Protein AF-A0A348B4B7-F1 (afdb_monomer_lite)

InterPro domains:
  IPR006680 Amidohydrolase-related [PF04909] (2-90)
  IPR032466 Metal-dependent hydrolase [SSF51556] (1-93)

Foldseek 3Di:
DDEAADDDDPPDDNVVSAPVVCVCVVVVDPAQEEYECCRPPPHVVVSVVVLLPDVRYAYENAPDAPVCSPVRRDPCVVCVVRYHYDHPPPVRVPHDDPPDDDDPPDD

Structure (mmCIF, N/CA/C/O backbone):
data_AF-A0A348B4B7-F1
#
_entry.id   AF-A0A348B4B7-F1
#
loop_
_atom_site.group_PDB
_atom_site.id
_atom_site.type_symbol
_atom_site.label_atom_id
_atom_site.label_alt_id
_atom_site.label_comp_id
_atom_site.label_asym_id
_atom_site.label_entity_id
_atom_site.label_seq_id
_atom_site.pdbx_PDB_ins_code
_atom_site.Cartn_x
_atom_site.Cartn_y
_atom_site.Cartn_z
_atom_site.occupancy
_atom_site.B_iso_or_equiv
_atom_site.auth_seq_id
_atom_site.auth_comp_id
_atom_site.auth_asym_id
_atom_site.auth_atom_id
_atom_site.pdbx_PDB_model_num
ATOM 1 N N . MET A 1 1 ? -0.884 -8.985 4.499 1.00 93.31 1 MET A N 1
ATOM 2 C CA . MET A 1 1 ? -0.305 -8.150 3.425 1.00 93.31 1 MET A CA 1
ATOM 3 C C . MET A 1 1 ? -0.935 -8.583 2.118 1.00 93.31 1 MET A C 1
ATOM 5 O O . MET A 1 1 ? -1.001 -9.785 1.890 1.00 93.31 1 MET A O 1
ATOM 9 N N . PHE A 1 2 ? -1.420 -7.644 1.310 1.00 95.56 2 PHE A N 1
ATOM 10 C CA . PHE A 1 2 ? -2.113 -7.922 0.051 1.00 95.56 2 PHE A CA 1
ATOM 11 C C . PHE A 1 2 ? -1.445 -7.152 -1.081 1.00 95.56 2 PHE A C 1
ATOM 13 O O . PHE A 1 2 ? -1.228 -5.949 -0.946 1.00 95.56 2 PHE A O 1
ATOM 20 N N . HIS A 1 3 ? -1.131 -7.836 -2.181 1.00 94.12 3 HIS A N 1
ATOM 21 C CA . HIS A 1 3 ? -0.718 -7.171 -3.413 1.00 94.12 3 HIS A CA 1
ATOM 22 C C . HIS A 1 3 ? -1.875 -6.317 -3.928 1.00 94.12 3 HIS A C 1
ATOM 24 O O . HIS A 1 3 ? -2.979 -6.816 -4.136 1.00 94.12 3 HIS A O 1
ATOM 30 N N . THR A 1 4 ? -1.603 -5.036 -4.132 1.00 93.62 4 THR A N 1
ATOM 31 C CA . THR A 1 4 ? -2.499 -4.110 -4.822 1.00 93.62 4 THR A CA 1
ATOM 32 C C . THR A 1 4 ? -1.693 -3.375 -5.872 1.00 93.62 4 THR A C 1
ATOM 34 O O . THR A 1 4 ? -0.464 -3.317 -5.789 1.00 93.62 4 THR A O 1
ATOM 37 N N . GLY A 1 5 ? -2.372 -2.779 -6.839 1.00 89.88 5 GLY A N 1
ATOM 38 C CA . GLY A 1 5 ? -1.674 -2.220 -7.977 1.00 89.88 5 GLY A CA 1
ATOM 39 C C . GLY A 1 5 ? -1.725 -3.113 -9.200 1.00 89.88 5 GLY A C 1
ATOM 40 O O . GLY A 1 5 ? -2.424 -4.126 -9.256 1.00 89.88 5 GLY A O 1
ATOM 41 N N . THR A 1 6 ? -1.044 -2.652 -10.242 1.00 89.69 6 THR A N 1
ATOM 42 C CA . THR A 1 6 ? -1.030 -3.347 -11.521 1.00 89.69 6 THR A CA 1
ATOM 43 C C . THR A 1 6 ? 0.012 -4.441 -11.494 1.00 89.69 6 THR A C 1
ATOM 45 O O . THR A 1 6 ? 1.178 -4.178 -11.187 1.00 89.69 6 THR A O 1
ATOM 48 N N . SER A 1 7 ? -0.387 -5.610 -11.963 1.00 88.62 7 SER A N 1
ATOM 49 C CA . SER A 1 7 ? 0.506 -6.692 -12.320 1.00 88.62 7 SER A CA 1
ATOM 50 C C . SER A 1 7 ? 0.369 -7.022 -13.810 1.00 88.62 7 SER A C 1
ATOM 52 O O . SER A 1 7 ? -0.653 -6.742 -14.449 1.00 88.62 7 SER A O 1
ATOM 54 N N . LEU A 1 8 ? 1.453 -7.540 -14.382 1.00 86.88 8 LEU A N 1
ATOM 55 C CA . LEU A 1 8 ? 1.570 -7.900 -15.801 1.00 86.88 8 LEU A CA 1
ATOM 56 C C . LEU A 1 8 ? 1.850 -9.400 -15.986 1.00 86.88 8 LEU A C 1
ATOM 58 O O . LEU A 1 8 ? 2.222 -9.822 -17.079 1.00 86.88 8 LEU A O 1
ATOM 62 N N . GLY A 1 9 ? 1.713 -10.192 -14.922 1.00 85.62 9 GLY A N 1
ATOM 63 C CA . GLY A 1 9 ? 1.881 -11.635 -14.963 1.00 85.62 9 GLY A CA 1
ATOM 64 C C . GLY A 1 9 ? 0.758 -12.327 -15.731 1.00 85.62 9 GLY A C 1
ATOM 65 O O . GLY A 1 9 ? -0.342 -11.799 -15.927 1.00 85.62 9 GLY A O 1
ATOM 66 N N . GLU A 1 10 ? 1.042 -13.543 -16.189 1.00 89.38 10 GLU A N 1
ATOM 67 C CA . GLU A 1 10 ? 0.055 -14.362 -16.881 1.00 89.38 10 GLU A CA 1
ATOM 68 C C . GLU A 1 10 ? -1.111 -14.705 -15.942 1.00 89.38 10 GLU A C 1
ATOM 70 O O . GLU A 1 10 ? -0.921 -15.233 -14.850 1.00 89.38 10 GLU A O 1
ATOM 75 N N . GLY A 1 11 ? -2.337 -14.399 -16.375 1.00 88.62 11 GLY A N 1
ATOM 76 C CA . GLY A 1 11 ? -3.552 -14.639 -15.591 1.00 88.62 11 GLY A CA 1
ATOM 77 C C . GLY A 1 11 ? -3.938 -13.506 -14.637 1.00 88.62 11 GLY A C 1
ATOM 78 O O . GLY A 1 11 ? -5.045 -13.542 -14.087 1.00 88.62 11 GLY A O 1
ATOM 79 N N . ASP A 1 12 ? -3.100 -12.476 -14.498 1.00 90.69 12 ASP A N 1
ATOM 80 C CA . ASP A 1 12 ? -3.407 -11.336 -13.646 1.00 90.69 12 ASP A CA 1
ATOM 81 C C . ASP A 1 12 ? -4.594 -10.533 -14.170 1.00 90.69 12 ASP A C 1
ATOM 83 O O . ASP A 1 12 ? -4.813 -10.326 -15.369 1.00 90.69 12 ASP A O 1
ATOM 87 N N . ARG A 1 13 ? -5.399 -10.056 -13.224 1.00 91.69 13 ARG A N 1
ATOM 88 C CA . ARG A 1 13 ? -6.603 -9.278 -13.501 1.00 91.69 13 ARG A CA 1
ATOM 89 C C . ARG A 1 13 ? -6.561 -8.004 -12.683 1.00 91.69 13 ARG A C 1
ATOM 91 O O . ARG A 1 13 ? -7.108 -7.944 -11.589 1.00 91.69 13 ARG A O 1
ATOM 98 N N . ASN A 1 14 ? -5.983 -6.965 -13.275 1.00 90.94 14 ASN A N 1
ATOM 99 C CA . ASN A 1 14 ? -5.768 -5.660 -12.643 1.00 90.94 14 ASN A CA 1
ATOM 100 C C . ASN A 1 14 ? -7.027 -5.030 -12.034 1.00 90.94 14 ASN A C 1
ATOM 102 O O . ASN A 1 14 ? -6.932 -4.343 -11.029 1.00 90.94 14 ASN A O 1
ATOM 106 N N . LYS A 1 15 ? -8.226 -5.334 -12.542 1.00 91.19 15 LYS A N 1
ATOM 107 C CA . LYS A 1 15 ? -9.482 -4.888 -11.912 1.00 91.19 15 LYS A CA 1
ATOM 108 C C . LYS A 1 15 ? -9.652 -5.334 -10.446 1.00 91.19 15 LYS A C 1
ATOM 110 O O . LYS A 1 15 ? -10.439 -4.727 -9.736 1.00 91.19 15 LYS A O 1
ATOM 115 N N . TYR A 1 16 ? -8.960 -6.392 -10.017 1.00 92.50 16 TYR A N 1
ATOM 116 C CA . TYR A 1 16 ? -8.961 -6.879 -8.633 1.00 92.50 16 TY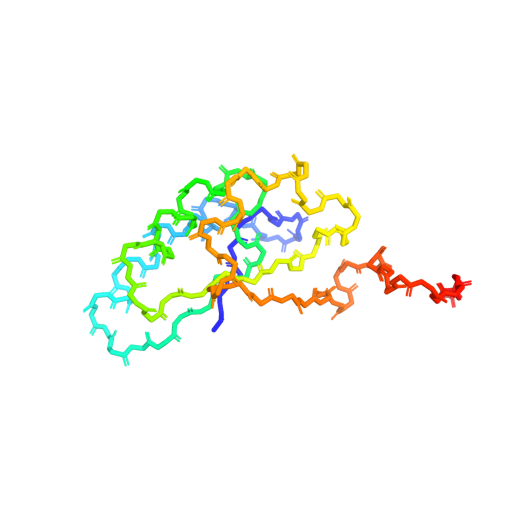R A CA 1
ATOM 117 C C . TYR A 1 16 ? -7.762 -6.378 -7.813 1.00 92.50 16 TYR A C 1
ATOM 119 O O . TYR A 1 16 ? -7.656 -6.706 -6.638 1.00 92.50 16 TYR A O 1
ATOM 127 N N . GLY A 1 17 ? -6.870 -5.588 -8.417 1.00 93.50 17 GLY A N 1
ATOM 128 C CA . GLY A 1 17 ? -5.759 -4.925 -7.732 1.00 93.50 17 GLY A CA 1
ATOM 129 C C . GLY A 1 17 ? -6.143 -3.589 -7.091 1.00 93.50 17 GLY A C 1
ATOM 130 O O . GLY A 1 17 ? -5.276 -2.939 -6.512 1.00 93.50 17 GLY A O 1
ATOM 131 N N . ASP A 1 18 ? -7.410 -3.172 -7.201 1.00 95.38 18 ASP A N 1
ATOM 132 C CA . ASP A 1 18 ? -7.923 -1.944 -6.593 1.00 95.38 18 ASP A CA 1
ATOM 133 C C . ASP A 1 18 ? -7.961 -2.077 -5.054 1.00 95.38 18 ASP A C 1
ATOM 135 O O . ASP A 1 18 ? -8.692 -2.930 -4.536 1.00 95.38 18 ASP A O 1
ATOM 139 N N . PRO A 1 19 ? -7.212 -1.246 -4.301 1.00 96.12 19 PRO A N 1
ATOM 140 C CA . PRO A 1 19 ? -7.173 -1.293 -2.843 1.00 96.12 19 PRO A CA 1
ATOM 141 C C . PRO A 1 19 ? -8.539 -1.151 -2.169 1.00 96.12 19 PRO A C 1
ATOM 143 O O . PRO A 1 19 ? -8.704 -1.656 -1.060 1.00 96.12 19 PRO A O 1
ATOM 146 N N . ILE A 1 20 ? -9.522 -0.495 -2.804 1.00 95.44 20 ILE A N 1
ATOM 147 C CA . ILE A 1 20 ? -10.850 -0.304 -2.199 1.00 95.44 20 ILE A CA 1
ATOM 148 C C . ILE A 1 20 ? -11.569 -1.628 -1.938 1.00 95.44 20 ILE A C 1
ATOM 150 O O . ILE A 1 20 ? -12.395 -1.711 -1.036 1.00 95.44 20 ILE A O 1
ATOM 154 N N . LEU A 1 21 ? -11.218 -2.686 -2.674 1.00 94.88 21 LEU A N 1
ATOM 155 C CA . LEU A 1 21 ? -11.779 -4.022 -2.474 1.00 94.88 21 LEU A CA 1
ATOM 156 C C . LEU A 1 21 ? -11.394 -4.628 -1.117 1.00 94.88 21 LEU A C 1
ATOM 158 O O . LEU A 1 21 ? -11.999 -5.607 -0.690 1.00 94.88 21 LEU A O 1
ATOM 162 N N . LEU A 1 22 ? -10.402 -4.055 -0.428 1.00 94.06 22 LEU A N 1
ATOM 163 C CA . LEU A 1 22 ? -10.045 -4.448 0.931 1.00 94.06 22 LEU A CA 1
ATOM 164 C C . LEU A 1 22 ? -10.978 -3.843 1.989 1.00 94.06 22 LEU A C 1
ATOM 166 O O . LEU A 1 22 ? -10.892 -4.268 3.135 1.00 94.06 22 LEU A O 1
ATOM 170 N N . ASP A 1 23 ? -11.844 -2.877 1.654 1.00 91.25 23 ASP A N 1
ATOM 171 C CA . ASP A 1 23 ? -12.684 -2.157 2.629 1.00 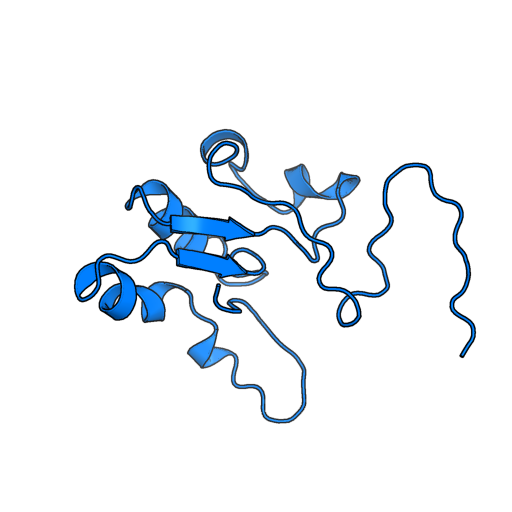91.25 23 ASP A CA 1
ATOM 172 C C . ASP A 1 23 ? -13.583 -3.107 3.438 1.00 91.25 23 ASP A C 1
ATOM 174 O O . ASP A 1 23 ? -13.639 -2.989 4.661 1.00 91.25 23 ASP A O 1
ATOM 178 N N . ASP A 1 24 ? -14.179 -4.115 2.793 1.00 90.94 24 ASP A N 1
ATOM 179 C CA . ASP A 1 24 ? -14.962 -5.155 3.477 1.00 90.94 24 ASP A CA 1
ATOM 180 C C . ASP A 1 24 ? -14.078 -5.977 4.431 1.00 90.94 24 ASP A C 1
ATOM 182 O O . ASP A 1 24 ? -14.428 -6.206 5.586 1.00 90.94 24 ASP A O 1
ATOM 186 N N . VAL A 1 25 ? -12.869 -6.356 3.995 1.00 90.44 25 VAL A N 1
ATOM 187 C CA . VAL A 1 25 ? -11.911 -7.096 4.836 1.00 90.44 25 VAL A CA 1
ATOM 188 C C . VAL A 1 25 ? -11.513 -6.275 6.063 1.00 90.44 25 VAL A C 1
ATOM 190 O O . VAL A 1 25 ? -11.446 -6.822 7.161 1.00 90.44 25 VAL A O 1
ATOM 193 N N . ILE A 1 26 ? -11.270 -4.976 5.880 1.00 90.94 26 ILE A N 1
ATOM 194 C CA . ILE A 1 26 ? -10.870 -4.037 6.934 1.00 90.94 26 ILE A CA 1
ATOM 195 C C . ILE A 1 26 ? -12.001 -3.824 7.946 1.00 90.94 26 ILE A C 1
ATOM 197 O O . ILE A 1 26 ? -11.743 -3.758 9.144 1.00 90.94 26 ILE A O 1
ATOM 201 N N . LYS A 1 27 ? -13.245 -3.673 7.482 1.00 90.19 27 LYS A N 1
ATOM 202 C CA . LYS A 1 27 ? -14.393 -3.361 8.348 1.00 90.19 27 LYS A CA 1
ATOM 203 C C . LYS A 1 27 ? -14.918 -4.574 9.093 1.00 90.19 27 LYS A C 1
ATOM 205 O O . LYS A 1 27 ? -15.268 -4.461 10.267 1.00 90.19 27 LYS A O 1
ATOM 210 N N . ASP A 1 28 ? -14.961 -5.717 8.419 1.00 94.31 28 ASP A N 1
ATOM 211 C CA . ASP A 1 28 ? -15.572 -6.922 8.973 1.00 94.31 28 ASP A CA 1
ATOM 212 C C . ASP A 1 28 ? -14.602 -7.706 9.862 1.00 94.31 28 ASP A C 1
ATOM 214 O O . ASP A 1 28 ? -15.016 -8.605 10.597 1.00 94.31 28 ASP A O 1
ATOM 218 N N . ASN A 1 29 ? -13.307 -7.375 9.825 1.00 90.56 29 ASN A N 1
ATOM 219 C CA . ASN A 1 29 ? -12.279 -8.088 10.569 1.00 90.56 29 ASN A CA 1
ATOM 220 C C . ASN A 1 29 ? -11.369 -7.113 11.320 1.00 90.56 29 ASN A C 1
ATOM 222 O O . ASN A 1 29 ? -10.882 -6.135 10.767 1.00 90.56 29 ASN A O 1
ATOM 226 N N . ASN A 1 30 ? -11.050 -7.430 12.574 1.00 88.94 30 ASN A N 1
ATOM 227 C CA . ASN A 1 30 ? -10.088 -6.663 13.362 1.00 88.94 30 ASN A CA 1
ATOM 228 C C . ASN A 1 30 ? -8.646 -7.074 13.011 1.00 88.94 30 ASN A C 1
ATOM 230 O O . ASN A 1 30 ? -8.006 -7.822 13.755 1.00 88.94 30 ASN A O 1
ATOM 234 N N . LEU A 1 31 ? -8.170 -6.664 11.833 1.00 93.31 31 LEU A N 1
ATOM 235 C CA . LEU A 1 31 ? -6.875 -7.066 11.282 1.00 93.31 31 LEU A CA 1
ATOM 236 C C . LEU A 1 31 ? -6.000 -5.860 10.945 1.00 93.31 31 LEU A C 1
ATOM 238 O O . LEU A 1 31 ? -6.456 -4.887 10.351 1.00 93.31 31 LEU A O 1
ATOM 242 N N . THR A 1 32 ? -4.700 -5.989 11.210 1.00 95.44 32 THR A N 1
ATOM 243 C CA . THR A 1 32 ? -3.694 -5.101 10.625 1.00 95.44 32 THR A CA 1
ATOM 244 C C . THR A 1 32 ? -3.450 -5.484 9.169 1.00 95.44 32 THR A C 1
ATOM 246 O O . THR A 1 32 ? -3.053 -6.611 8.854 1.00 95.44 32 THR A O 1
ATOM 249 N N . VAL A 1 33 ? -3.665 -4.531 8.267 1.00 96.81 33 VAL A N 1
ATOM 250 C CA . VAL A 1 33 ? -3.563 -4.721 6.819 1.00 96.81 33 VAL A CA 1
ATOM 251 C C . VAL A 1 33 ? -2.359 -3.958 6.282 1.00 96.81 33 VAL A C 1
ATOM 253 O O . VAL A 1 33 ? -2.124 -2.803 6.615 1.00 96.81 33 VAL A O 1
ATOM 256 N N . VAL A 1 34 ? -1.601 -4.611 5.403 1.00 97.75 34 VAL A N 1
ATOM 257 C CA . VAL A 1 34 ? -0.510 -3.984 4.648 1.00 97.75 34 VAL A CA 1
ATOM 258 C C . VAL A 1 34 ? -0.869 -4.047 3.171 1.00 97.75 34 VAL A C 1
ATOM 260 O O . VAL A 1 34 ? -1.049 -5.147 2.638 1.00 97.75 34 VAL A O 1
ATOM 263 N N . ILE A 1 35 ? -0.982 -2.882 2.541 1.00 97.31 35 ILE A N 1
ATOM 264 C CA . ILE A 1 35 ? -1.253 -2.695 1.115 1.00 97.31 35 ILE A CA 1
ATOM 265 C C . ILE A 1 35 ? 0.094 -2.684 0.389 1.00 97.31 35 ILE A C 1
ATOM 267 O O . ILE A 1 35 ? 0.818 -1.686 0.424 1.00 97.31 35 ILE A O 1
ATOM 271 N N . ALA A 1 36 ? 0.449 -3.805 -0.236 1.00 95.94 36 ALA A N 1
ATOM 272 C CA . ALA A 1 36 ? 1.705 -3.933 -0.961 1.00 95.94 36 ALA A CA 1
ATOM 273 C C . ALA A 1 36 ? 1.699 -3.115 -2.250 1.00 95.94 36 ALA A C 1
ATOM 275 O O . ALA A 1 36 ? 0.680 -3.028 -2.943 1.00 95.94 36 ALA A O 1
ATOM 276 N N . HIS A 1 37 ? 2.852 -2.496 -2.513 1.00 93.31 37 HIS A N 1
ATOM 277 C CA . HIS A 1 37 ? 3.127 -1.562 -3.609 1.00 93.31 37 HIS A CA 1
ATOM 278 C C . HIS A 1 37 ? 2.260 -0.296 -3.638 1.00 93.31 37 HIS A C 1
ATOM 280 O O . HIS A 1 37 ? 2.229 0.407 -4.652 1.00 93.31 37 HIS A O 1
ATOM 286 N N . ALA A 1 38 ? 1.539 -0.019 -2.549 1.00 94.31 38 ALA A N 1
ATOM 287 C CA . ALA A 1 38 ? 0.695 1.156 -2.359 1.00 94.31 38 ALA A CA 1
ATOM 288 C C . ALA A 1 38 ? -0.204 1.504 -3.565 1.00 94.31 38 ALA A C 1
ATOM 290 O O . ALA A 1 38 ? -0.331 2.666 -3.949 1.00 94.31 38 ALA A O 1
ATOM 291 N N . GLY A 1 39 ? -0.813 0.489 -4.189 1.00 92.69 39 GLY A N 1
ATOM 292 C CA . GLY A 1 39 ? -1.744 0.672 -5.303 1.00 92.69 39 GLY A CA 1
ATOM 293 C C . GLY A 1 39 ? -1.105 1.163 -6.606 1.00 92.69 39 GLY A C 1
ATOM 294 O O . GLY A 1 39 ? -1.819 1.622 -7.496 1.00 92.69 39 GLY A O 1
ATOM 295 N N . ARG A 1 40 ? 0.222 1.109 -6.762 1.00 90.00 40 ARG A N 1
ATOM 296 C CA . ARG A 1 40 ? 0.895 1.632 -7.958 1.00 90.00 40 ARG A CA 1
ATOM 297 C C . ARG A 1 40 ? 0.385 1.013 -9.276 1.00 90.00 40 ARG A C 1
ATOM 299 O O . ARG A 1 40 ? -0.052 -0.135 -9.302 1.00 90.00 40 ARG A O 1
ATOM 306 N N . PRO A 1 41 ? 0.563 1.704 -10.410 1.00 86.88 41 PRO A N 1
ATOM 307 C CA . PRO A 1 41 ? 0.654 3.153 -10.537 1.00 86.88 41 PRO A CA 1
ATOM 308 C C . PRO A 1 41 ? -0.736 3.814 -10.491 1.00 86.88 41 PRO A C 1
ATOM 310 O O . PRO A 1 41 ? -0.818 5.030 -10.389 1.00 86.88 41 PRO A O 1
ATOM 313 N N . LEU A 1 42 ? -1.818 3.034 -10.602 1.00 91.06 42 LEU A N 1
ATOM 314 C CA . LEU A 1 42 ? -3.161 3.545 -10.898 1.00 91.06 42 LEU A CA 1
ATOM 315 C C . LEU A 1 42 ? -3.970 3.951 -9.660 1.00 91.06 42 LEU A C 1
ATOM 317 O O . LEU A 1 42 ? -4.849 4.799 -9.764 1.00 91.06 42 LEU A O 1
ATOM 321 N N . TRP A 1 43 ? -3.694 3.350 -8.504 1.00 94.00 43 TRP A N 1
ATOM 322 C CA . TRP A 1 43 ? -4.546 3.413 -7.313 1.00 94.00 43 TRP A CA 1
ATOM 323 C C . TRP A 1 43 ? -3.851 3.989 -6.076 1.00 94.00 43 TRP A C 1
ATOM 325 O O . TRP A 1 43 ? -4.306 3.757 -4.954 1.00 94.00 43 TRP A O 1
ATOM 335 N N . TRP A 1 44 ? -2.774 4.760 -6.258 1.00 93.06 44 TRP A N 1
ATOM 336 C CA . TRP A 1 44 ? -2.100 5.443 -5.147 1.00 93.06 44 TRP A CA 1
ATOM 337 C C . TRP A 1 44 ? -3.086 6.243 -4.289 1.00 93.06 44 TRP A C 1
ATOM 339 O O . TRP A 1 44 ? -3.091 6.094 -3.072 1.00 93.06 44 TRP A O 1
ATOM 349 N N . ASP A 1 45 ? -3.967 7.037 -4.905 1.00 94.38 45 ASP A N 1
ATOM 350 C CA . ASP A 1 45 ? -4.893 7.898 -4.163 1.00 94.38 45 ASP A CA 1
ATOM 351 C C . ASP A 1 45 ? -5.868 7.100 -3.281 1.00 94.38 45 ASP A C 1
ATOM 353 O O . ASP A 1 45 ? -6.183 7.526 -2.167 1.00 94.38 45 ASP A O 1
ATOM 357 N N . LEU A 1 46 ? -6.304 5.918 -3.734 1.00 95.81 46 LEU A N 1
ATOM 358 C CA . LEU A 1 46 ? -7.163 5.028 -2.946 1.00 95.81 46 LEU A CA 1
ATOM 359 C C . LEU A 1 46 ? -6.383 4.338 -1.825 1.00 95.81 46 LEU A C 1
ATOM 361 O O . LEU A 1 46 ? -6.851 4.317 -0.687 1.00 95.81 46 LEU A O 1
ATOM 365 N N . ALA A 1 47 ? -5.177 3.835 -2.104 1.00 96.06 47 ALA A N 1
ATOM 366 C CA . ALA A 1 47 ? -4.307 3.266 -1.075 1.00 96.06 47 ALA A CA 1
ATOM 367 C C . ALA A 1 47 ? -3.984 4.306 0.015 1.00 96.06 47 ALA A C 1
ATOM 369 O O . ALA A 1 47 ? -4.131 4.038 1.210 1.00 96.06 47 ALA A O 1
ATOM 370 N N . PHE A 1 48 ? -3.622 5.522 -0.400 1.00 96.06 48 PHE A N 1
ATOM 371 C CA . PHE A 1 48 ? -3.377 6.667 0.470 1.00 96.06 48 PHE A CA 1
ATOM 372 C C . PHE A 1 48 ? -4.604 7.005 1.322 1.00 96.06 48 PHE A C 1
ATOM 374 O O . PHE A 1 48 ? -4.478 7.200 2.534 1.00 96.06 48 PHE A O 1
ATOM 381 N N . PHE A 1 49 ? -5.792 7.056 0.710 1.00 95.75 49 PHE A N 1
ATOM 382 C CA . PHE A 1 49 ? -7.040 7.310 1.424 1.00 95.75 49 PHE A CA 1
ATOM 383 C C . PHE A 1 49 ? -7.290 6.262 2.511 1.00 95.75 49 PHE A C 1
ATOM 385 O O . PHE A 1 49 ? -7.546 6.634 3.654 1.00 95.75 49 PHE A O 1
ATOM 392 N N . LEU A 1 50 ? -7.161 4.970 2.197 1.00 95.88 50 LEU A N 1
ATOM 393 C CA . LEU A 1 50 ? -7.356 3.895 3.173 1.00 95.88 50 LEU A CA 1
ATOM 394 C C . LEU A 1 50 ? -6.361 4.000 4.335 1.00 95.88 50 LEU A C 1
ATOM 396 O O . LEU A 1 50 ? -6.766 3.994 5.498 1.00 95.88 50 LEU A O 1
ATOM 400 N N . ALA A 1 51 ? -5.073 4.186 4.038 1.00 96.25 51 ALA A N 1
ATOM 401 C CA . ALA A 1 51 ? -4.040 4.327 5.062 1.00 96.25 51 ALA A CA 1
ATOM 402 C C . ALA A 1 51 ? -4.265 5.547 5.973 1.00 96.25 51 ALA A C 1
ATOM 404 O O . ALA A 1 51 ? -3.973 5.487 7.167 1.00 96.25 51 ALA A O 1
ATOM 405 N N . ARG A 1 52 ? -4.802 6.651 5.440 1.00 96.00 52 ARG A N 1
ATOM 406 C C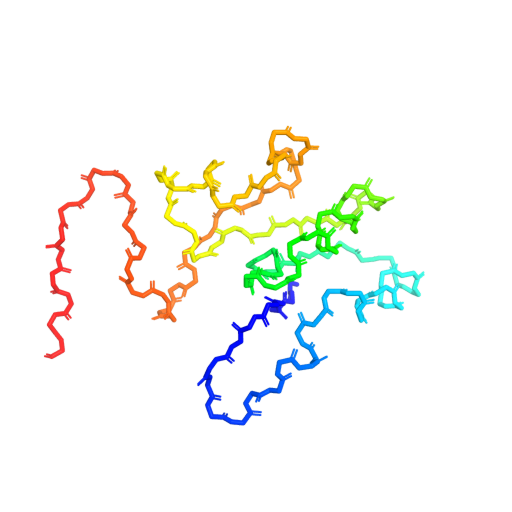A . ARG A 1 52 ? -5.164 7.845 6.221 1.00 96.00 52 ARG A CA 1
ATOM 407 C C . ARG A 1 52 ? -6.431 7.662 7.054 1.00 96.00 52 ARG A C 1
ATOM 409 O O . ARG A 1 52 ? -6.519 8.258 8.125 1.00 96.00 52 ARG A O 1
ATOM 416 N N . SER A 1 53 ? -7.394 6.898 6.548 1.00 94.25 53 SER A N 1
ATOM 417 C CA . SER A 1 53 ? -8.721 6.742 7.152 1.00 94.25 53 SER A CA 1
ATOM 418 C C . SER A 1 53 ? -8.749 5.732 8.294 1.00 94.25 53 SER A C 1
ATOM 420 O O . SER A 1 53 ? -9.489 5.927 9.255 1.00 94.25 53 SER A O 1
ATOM 422 N N . TYR A 1 54 ? -7.934 4.680 8.217 1.00 94.12 54 TYR A N 1
ATOM 423 C CA . TYR A 1 54 ? -7.981 3.573 9.171 1.00 94.12 54 TYR A CA 1
ATOM 424 C C . TYR A 1 54 ? -6.648 3.407 9.899 1.00 94.12 54 TYR A C 1
ATOM 426 O O . TYR A 1 54 ? -5.617 3.362 9.229 1.00 94.12 54 TYR A O 1
ATOM 434 N N . PRO A 1 55 ? -6.621 3.285 11.239 1.00 93.19 55 PRO A N 1
ATOM 435 C CA . PRO A 1 55 ? -5.379 3.210 12.012 1.00 93.19 55 PRO A CA 1
ATOM 436 C C . PRO A 1 55 ? -4.534 1.978 11.662 1.00 93.19 55 PRO A C 1
ATOM 438 O O . PRO A 1 55 ? -3.326 2.121 11.490 1.00 93.19 55 PRO A O 1
ATOM 441 N N . ASP A 1 56 ? -5.166 0.830 11.421 1.00 94.62 56 ASP A N 1
ATOM 442 C CA . ASP A 1 56 ? -4.494 -0.466 11.244 1.00 94.62 56 ASP A CA 1
ATOM 443 C C . ASP A 1 56 ? -4.090 -0.789 9.794 1.00 94.62 56 ASP A C 1
ATOM 445 O O . ASP A 1 56 ? -3.749 -1.928 9.474 1.00 94.62 56 ASP A O 1
ATOM 449 N N . ILE A 1 57 ? -4.110 0.207 8.903 1.00 96.88 57 ILE A N 1
ATOM 450 C CA . ILE A 1 57 ? -3.688 0.058 7.503 1.00 96.88 57 ILE A CA 1
ATOM 451 C C . ILE A 1 57 ? -2.340 0.720 7.257 1.00 96.88 57 ILE A C 1
ATOM 453 O O . ILE A 1 57 ? -2.185 1.921 7.475 1.00 96.88 57 ILE A O 1
ATOM 457 N N . TYR A 1 58 ? -1.411 -0.047 6.700 1.00 97.75 58 TYR A N 1
ATOM 458 C CA . TYR A 1 58 ? -0.072 0.387 6.320 1.00 97.75 58 TYR A CA 1
ATOM 459 C C . TYR A 1 58 ? 0.142 0.247 4.810 1.00 97.75 58 TYR A C 1
ATOM 461 O O . TYR A 1 58 ? -0.449 -0.615 4.157 1.00 97.75 58 TYR A O 1
ATOM 469 N N . LEU A 1 59 ? 1.011 1.088 4.261 1.00 97.12 59 LEU A N 1
ATOM 470 C CA . LEU A 1 59 ? 1.446 1.060 2.869 1.00 97.12 59 LEU A CA 1
ATOM 471 C C . LEU A 1 59 ? 2.825 0.422 2.790 1.00 97.12 59 LEU A C 1
ATOM 473 O O . LEU A 1 59 ? 3.709 0.770 3.564 1.00 97.12 59 LEU A O 1
ATOM 477 N N . GLU A 1 60 ? 3.031 -0.480 1.844 1.00 95.56 60 GLU A N 1
ATOM 478 C CA . GLU A 1 60 ? 4.355 -1.010 1.540 1.00 95.56 60 GLU A CA 1
ATOM 479 C C . GLU A 1 60 ? 4.792 -0.478 0.165 1.00 95.56 60 GLU A C 1
ATOM 481 O O . GLU A 1 60 ? 4.009 -0.466 -0.785 1.00 95.56 60 GLU A O 1
ATOM 486 N N . LEU A 1 61 ? 6.006 0.074 0.101 1.00 93.25 61 LEU A N 1
ATOM 487 C CA . LEU A 1 61 ? 6.478 0.944 -0.984 1.00 93.25 61 LEU A CA 1
ATOM 488 C C . LEU A 1 61 ? 7.502 0.280 -1.916 1.00 93.25 61 LEU A C 1
ATOM 490 O O . LEU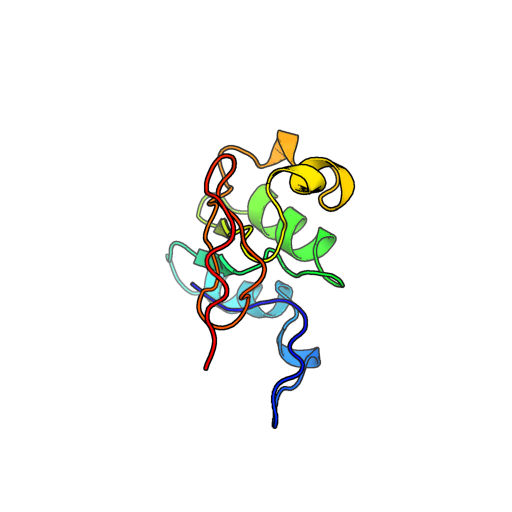 A 1 61 ? 8.244 0.971 -2.618 1.00 93.25 61 LEU A O 1
ATOM 494 N N . SER A 1 62 ? 7.586 -1.046 -1.922 1.00 89.81 62 SER A N 1
ATOM 495 C CA . SER A 1 62 ? 8.420 -1.774 -2.873 1.00 89.81 62 SER A CA 1
ATOM 496 C C . SER A 1 62 ? 8.049 -1.448 -4.317 1.00 89.81 62 SER A C 1
ATOM 498 O O . SER A 1 62 ? 6.939 -0.983 -4.599 1.00 89.81 62 SER A O 1
ATOM 500 N N . TRP A 1 63 ? 8.996 -1.695 -5.231 1.00 84.75 63 TRP A N 1
ATOM 501 C CA . TRP A 1 63 ? 8.992 -1.273 -6.642 1.00 84.75 63 TRP A CA 1
ATOM 502 C C . TRP A 1 63 ? 9.362 0.184 -6.904 1.00 84.75 63 TRP A C 1
ATOM 504 O O . TRP A 1 63 ? 9.864 0.519 -7.977 1.00 84.75 63 TRP A O 1
ATOM 514 N N . PHE A 1 64 ? 9.162 1.072 -5.936 1.00 86.50 64 PHE A N 1
ATOM 515 C CA . PHE A 1 64 ? 9.680 2.425 -6.053 1.00 86.50 64 PHE A CA 1
ATOM 516 C C . PHE A 1 64 ? 11.160 2.440 -5.671 1.00 86.50 64 PHE A C 1
ATOM 518 O O . PHE A 1 64 ? 11.555 1.934 -4.621 1.00 86.50 64 PHE A O 1
ATOM 525 N N . LEU A 1 65 ? 12.001 3.039 -6.518 1.00 82.88 65 LEU A N 1
ATOM 526 C CA . LEU A 1 65 ? 13.396 3.267 -6.152 1.00 82.88 65 LEU A CA 1
ATOM 527 C C . LEU A 1 65 ? 13.452 4.278 -4.994 1.00 82.88 65 LEU A C 1
ATOM 529 O O . LEU A 1 65 ? 12.690 5.252 -5.019 1.00 82.88 65 LEU A O 1
ATOM 533 N N . PRO A 1 66 ? 14.367 4.118 -4.014 1.00 80.62 66 PRO A N 1
ATOM 534 C CA . PRO A 1 66 ? 14.463 5.042 -2.880 1.00 80.62 66 PRO A CA 1
ATOM 535 C C . PRO A 1 66 ? 14.615 6.499 -3.332 1.00 80.62 66 PRO A C 1
ATOM 537 O O . PRO A 1 66 ? 14.026 7.412 -2.760 1.00 80.62 66 PRO A O 1
ATOM 540 N N . GLU A 1 67 ? 15.388 6.702 -4.400 1.00 79.31 67 GLU A N 1
ATOM 541 C CA . GLU A 1 67 ? 15.715 8.011 -4.968 1.00 79.31 67 GLU A CA 1
ATOM 542 C C . GLU A 1 67 ? 14.511 8.682 -5.643 1.00 79.31 67 GLU A C 1
ATOM 544 O O . GLU A 1 67 ? 14.416 9.908 -5.664 1.00 79.31 67 GLU A O 1
ATOM 549 N N . SER A 1 68 ? 13.564 7.895 -6.163 1.00 78.62 68 SER A N 1
ATOM 550 C CA . SER A 1 68 ? 12.383 8.391 -6.875 1.00 78.62 68 SER A CA 1
ATOM 551 C C . SER A 1 68 ? 11.112 8.381 -6.022 1.00 78.62 68 SER A C 1
ATOM 553 O O . SER A 1 68 ? 10.044 8.757 -6.497 1.00 78.62 68 SER A O 1
ATOM 555 N N . LEU A 1 69 ? 11.193 7.952 -4.762 1.00 83.44 69 LEU A N 1
ATOM 556 C CA . LEU A 1 69 ? 10.028 7.764 -3.897 1.00 83.44 69 LEU A CA 1
ATOM 557 C C . LEU A 1 69 ? 9.192 9.050 -3.783 1.00 83.44 69 LEU A C 1
ATOM 559 O O . LEU A 1 69 ? 7.981 9.032 -3.983 1.00 83.44 69 LEU A O 1
ATOM 563 N N . LYS A 1 70 ? 9.860 10.191 -3.559 1.00 80.06 70 LYS A N 1
ATOM 564 C CA . LYS A 1 70 ? 9.209 11.505 -3.425 1.00 80.06 70 LYS A CA 1
ATOM 565 C C . LYS A 1 70 ? 8.593 12.032 -4.722 1.00 80.06 70 LYS A C 1
ATOM 567 O O . LYS A 1 70 ? 7.673 12.839 -4.651 1.00 80.06 70 LYS A O 1
ATOM 572 N N . SER A 1 71 ? 9.110 11.636 -5.887 1.00 81.31 71 SER A N 1
ATOM 573 C CA . SER A 1 71 ? 8.581 12.108 -7.172 1.00 81.31 71 SER A CA 1
ATOM 574 C C . SER A 1 71 ? 7.379 11.292 -7.636 1.00 81.31 71 SER A C 1
ATOM 576 O O . SER A 1 71 ? 6.468 11.853 -8.237 1.00 81.31 71 SER A O 1
ATOM 578 N N . TYR A 1 72 ? 7.355 9.991 -7.337 1.00 78.25 72 TYR A N 1
ATOM 579 C CA . TYR A 1 72 ? 6.241 9.112 -7.693 1.00 78.25 72 TYR A CA 1
ATOM 580 C C . TYR A 1 72 ? 5.078 9.190 -6.710 1.00 78.25 72 TYR A C 1
ATOM 582 O O . TYR A 1 72 ? 3.922 9.090 -7.116 1.00 78.25 72 TYR A O 1
ATOM 590 N N . ILE A 1 73 ? 5.380 9.344 -5.423 1.00 86.81 73 ILE A N 1
ATOM 591 C CA . ILE A 1 73 ? 4.385 9.242 -4.367 1.00 86.81 73 ILE A CA 1
ATOM 592 C C . ILE A 1 73 ? 4.056 10.637 -3.851 1.00 86.81 73 ILE A C 1
ATOM 594 O O . ILE A 1 73 ? 4.755 11.216 -3.013 1.00 86.81 73 ILE A O 1
ATOM 598 N N . SER A 1 74 ? 2.953 11.183 -4.355 1.00 84.69 74 SER A N 1
ATOM 599 C CA . SER A 1 74 ? 2.453 12.469 -3.891 1.00 84.69 74 SER A CA 1
ATOM 600 C C . SER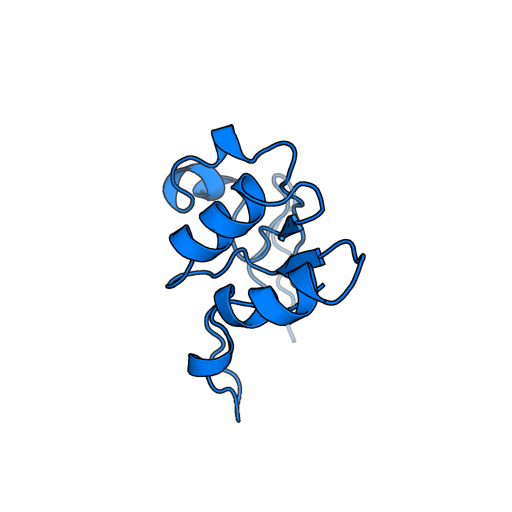 A 1 74 ? 2.079 12.381 -2.409 1.00 84.69 74 SER A C 1
ATOM 602 O O . SER A 1 74 ? 1.482 11.408 -1.954 1.00 84.69 74 SER A O 1
ATOM 604 N N . ARG A 1 75 ? 2.419 13.418 -1.634 1.00 90.56 75 ARG A N 1
ATOM 605 C CA . ARG A 1 75 ? 2.025 13.541 -0.217 1.00 90.56 75 ARG A CA 1
ATOM 606 C C . ARG A 1 75 ? 2.514 12.394 0.681 1.00 90.56 75 ARG A C 1
ATOM 608 O O . ARG A 1 75 ? 1.940 12.203 1.754 1.00 90.56 75 ARG A O 1
ATOM 615 N N . LEU A 1 76 ? 3.579 11.685 0.291 1.00 90.19 76 LEU A N 1
ATOM 616 C CA . LEU A 1 76 ? 4.182 10.616 1.093 1.00 90.19 76 LEU A CA 1
ATOM 617 C C . LEU A 1 76 ? 4.430 11.047 2.547 1.00 90.19 76 LEU A C 1
ATOM 619 O O . LEU A 1 76 ? 4.124 10.293 3.465 1.00 90.19 76 LEU A O 1
ATOM 623 N N . ASP A 1 77 ? 4.884 12.287 2.756 1.00 92.06 77 ASP A N 1
ATOM 624 C CA . ASP A 1 77 ? 5.149 12.865 4.081 1.00 92.06 77 ASP A CA 1
ATOM 625 C C . ASP A 1 77 ? 3.950 12.771 5.050 1.00 92.06 77 ASP A C 1
ATOM 627 O O . ASP A 1 77 ? 4.132 12.721 6.262 1.00 92.06 77 ASP A O 1
ATOM 631 N N . GLN A 1 78 ? 2.714 12.697 4.539 1.00 94.69 78 GLN A N 1
ATOM 632 C CA . GLN A 1 78 ? 1.492 12.600 5.352 1.00 94.69 78 GLN A CA 1
ATOM 633 C C . GLN A 1 78 ? 1.196 11.179 5.861 1.00 94.69 78 GLN A C 1
ATOM 635 O O . GLN A 1 78 ? 0.303 11.001 6.694 1.00 94.69 78 GLN A O 1
ATOM 640 N N . VAL A 1 79 ? 1.897 10.174 5.330 1.00 94.94 79 VAL A N 1
ATOM 641 C CA . VAL A 1 79 ? 1.713 8.745 5.634 1.00 94.94 79 VAL A CA 1
ATOM 642 C C . VAL A 1 79 ? 3.043 8.027 5.894 1.00 94.94 79 VAL A C 1
ATOM 644 O O . VAL A 1 79 ? 3.075 6.798 5.906 1.00 94.94 79 VAL A O 1
ATOM 647 N N . LEU A 1 80 ? 4.137 8.761 6.139 1.00 93.44 80 LEU A N 1
ATOM 648 C CA . LEU A 1 80 ? 5.466 8.185 6.399 1.00 93.44 80 LEU A CA 1
ATOM 649 C C . LEU A 1 80 ? 5.456 7.180 7.556 1.00 93.44 80 LEU A C 1
ATOM 651 O O . LEU A 1 80 ? 5.932 6.064 7.391 1.00 93.44 80 LEU A O 1
ATOM 655 N N . GLU A 1 81 ? 4.826 7.528 8.679 1.00 95.94 81 GLU A N 1
ATOM 656 C CA . GLU A 1 81 ? 4.690 6.650 9.860 1.00 95.94 81 GLU A CA 1
ATOM 657 C C . GLU A 1 81 ? 3.878 5.375 9.584 1.00 95.94 81 GLU A C 1
ATOM 659 O O . GLU A 1 81 ? 3.879 4.422 10.360 1.00 95.94 81 GLU A O 1
ATOM 664 N N . LYS A 1 82 ? 3.149 5.366 8.468 1.00 96.94 82 LYS A N 1
ATOM 665 C CA . LYS A 1 82 ? 2.314 4.255 8.017 1.00 96.94 82 LYS A CA 1
ATOM 666 C C . LYS A 1 82 ? 2.908 3.549 6.806 1.00 96.94 82 LYS A C 1
ATOM 668 O O . LYS A 1 82 ? 2.209 2.774 6.159 1.00 96.94 82 LYS A O 1
ATOM 673 N N . SER A 1 83 ? 4.167 3.833 6.487 1.00 95.44 83 SER A N 1
ATOM 674 C CA . SER A 1 83 ? 4.852 3.316 5.313 1.00 95.44 83 SER A CA 1
ATOM 675 C C . SER A 1 83 ? 5.967 2.351 5.703 1.00 95.44 83 SER A C 1
ATOM 677 O O . SER A 1 83 ? 6.767 2.614 6.596 1.00 95.44 83 SER A O 1
ATOM 679 N N . ILE A 1 84 ? 6.034 1.235 4.989 1.00 95.12 84 ILE A N 1
ATOM 680 C CA . ILE A 1 84 ? 7.064 0.205 5.090 1.00 95.12 84 ILE A CA 1
ATOM 681 C C . ILE A 1 84 ? 7.786 0.166 3.744 1.00 95.12 84 ILE A C 1
ATOM 683 O O . ILE A 1 84 ? 7.157 0.264 2.693 1.00 95.12 84 ILE A O 1
ATOM 687 N N . TYR A 1 85 ? 9.106 0.020 3.751 1.00 90.69 85 TYR A N 1
ATOM 688 C CA . TYR A 1 85 ? 9.884 -0.108 2.522 1.00 90.69 85 TYR A CA 1
ATOM 689 C C . TYR A 1 85 ? 10.407 -1.540 2.370 1.00 90.69 85 TYR A C 1
ATOM 691 O O . TYR A 1 85 ? 11.179 -2.007 3.209 1.00 90.69 85 TYR A O 1
ATOM 699 N N . GLY A 1 86 ? 9.987 -2.234 1.312 1.00 88.12 86 GLY A N 1
ATOM 700 C CA . GLY A 1 86 ? 10.440 -3.573 0.933 1.00 88.12 86 GLY A CA 1
ATOM 701 C C . GLY A 1 86 ? 11.014 -3.612 -0.483 1.00 88.12 86 GLY A C 1
ATOM 702 O O . GLY A 1 86 ? 10.972 -2.616 -1.200 1.00 88.12 86 GLY A O 1
ATOM 703 N N . SER A 1 87 ? 11.573 -4.757 -0.893 1.00 85.94 87 SER A N 1
ATOM 704 C CA . SER A 1 87 ? 12.255 -4.914 -2.190 1.00 85.94 87 SER A CA 1
ATOM 705 C C . SER A 1 87 ? 11.440 -5.585 -3.302 1.00 85.94 87 SER A C 1
ATOM 707 O O . SER A 1 87 ? 11.886 -5.610 -4.443 1.00 85.94 87 SER A O 1
ATOM 709 N N . ASP A 1 88 ? 10.319 -6.231 -2.969 1.00 88.75 88 ASP A N 1
ATOM 710 C CA . ASP A 1 88 ? 9.567 -7.106 -3.891 1.00 88.75 88 ASP A CA 1
ATOM 711 C C . ASP A 1 88 ? 10.451 -8.083 -4.704 1.00 88.75 88 ASP A C 1
ATOM 713 O O . ASP A 1 88 ? 10.154 -8.447 -5.842 1.00 88.75 88 ASP A O 1
ATOM 717 N N . PHE A 1 89 ? 11.596 -8.494 -4.151 1.00 86.06 89 PHE A N 1
ATOM 718 C CA . PHE A 1 89 ? 12.482 -9.458 -4.798 1.00 86.06 89 PHE A CA 1
ATOM 719 C C . PHE A 1 89 ? 11.839 -10.855 -4.744 1.00 86.06 89 PHE A C 1
ATOM 721 O O . PHE A 1 89 ? 11.363 -11.247 -3.676 1.00 86.06 89 PHE A O 1
ATOM 728 N N . PRO A 1 90 ? 11.861 -11.649 -5.834 1.00 86.25 90 PRO A N 1
ATOM 729 C CA . PRO A 1 90 ? 12.607 -11.455 -7.085 1.00 86.25 90 PRO A CA 1
ATOM 730 C C . PRO A 1 90 ? 11.831 -10.764 -8.218 1.00 86.25 90 PRO A C 1
ATOM 732 O O . PRO A 1 90 ? 12.369 -10.647 -9.320 1.00 86.25 90 PRO A O 1
ATOM 735 N N . SER A 1 91 ? 10.593 -10.327 -7.976 1.00 82.38 91 SER A N 1
ATOM 736 C CA . SER A 1 91 ? 9.712 -9.723 -8.984 1.00 82.38 91 SER A CA 1
ATOM 737 C C . SER A 1 91 ? 10.265 -8.402 -9.522 1.00 82.38 91 SER A C 1
ATOM 739 O O . SER A 1 91 ? 10.226 -8.169 -10.730 1.00 82.38 91 SER A O 1
ATOM 741 N N . TYR A 1 92 ? 10.841 -7.563 -8.652 1.00 77.75 92 TYR A N 1
ATOM 742 C CA . TYR A 1 92 ? 11.519 -6.326 -9.049 1.00 77.75 92 TYR A CA 1
ATOM 743 C C . TYR A 1 92 ? 13.038 -6.427 -8.907 1.00 77.75 92 TYR A C 1
ATOM 745 O O . TYR A 1 92 ? 13.630 -6.091 -7.881 1.00 77.75 92 TYR A O 1
ATOM 753 N N . LYS A 1 93 ? 13.707 -6.878 -9.972 1.00 71.19 93 LYS A N 1
ATOM 754 C CA . LYS A 1 93 ? 15.170 -7.064 -9.971 1.00 71.19 93 LYS A CA 1
ATOM 755 C C . LYS A 1 93 ? 15.962 -5.746 -10.002 1.00 71.19 93 LYS A C 1
ATOM 757 O O . LYS A 1 93 ? 17.167 -5.756 -9.762 1.00 71.19 93 LYS A O 1
ATOM 762 N N . GLU A 1 94 ? 15.316 -4.617 -10.293 1.00 71.56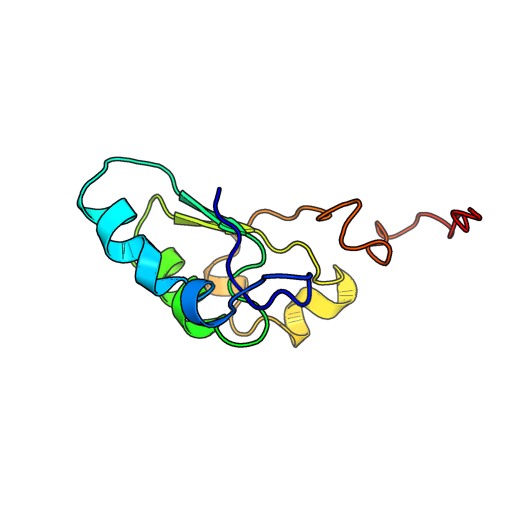 94 GLU A N 1
ATOM 763 C CA . GLU A 1 94 ? 15.984 -3.312 -10.399 1.00 71.56 94 GLU A CA 1
ATOM 764 C C . GLU A 1 94 ? 16.160 -2.595 -9.057 1.00 71.56 94 GLU A C 1
ATOM 766 O O . GLU A 1 94 ? 16.848 -1.572 -9.001 1.00 71.56 94 GLU A O 1
ATOM 771 N N . GLN A 1 95 ? 15.587 -3.113 -7.963 1.00 68.31 95 GLN A N 1
ATOM 772 C CA . GLN A 1 95 ? 15.705 -2.451 -6.671 1.00 68.31 95 GLN A CA 1
ATOM 773 C C . GLN A 1 95 ? 17.141 -2.528 -6.146 1.00 68.31 95 GLN A C 1
ATOM 775 O O . GLN A 1 95 ? 17.653 -3.582 -5.770 1.00 68.31 95 GLN A O 1
ATOM 780 N N . ARG A 1 96 ? 17.799 -1.369 -6.117 1.00 65.50 96 ARG A N 1
ATOM 781 C CA . ARG A 1 96 ? 19.151 -1.199 -5.586 1.00 65.50 96 ARG A CA 1
ATOM 782 C C . ARG A 1 96 ? 19.058 -0.528 -4.226 1.00 65.50 96 ARG A C 1
ATOM 784 O O . ARG A 1 96 ? 18.473 0.545 -4.096 1.00 65.50 96 ARG A O 1
ATOM 791 N N . LEU A 1 97 ? 19.651 -1.150 -3.211 1.00 60.94 97 LEU A N 1
ATOM 792 C CA . LEU A 1 97 ? 19.968 -0.436 -1.979 1.00 60.94 97 LEU A CA 1
ATOM 793 C C . LEU A 1 97 ? 21.044 0.602 -2.311 1.00 60.94 97 LEU A C 1
ATOM 795 O O . LEU A 1 97 ? 22.018 0.294 -3.006 1.00 60.94 97 LEU A O 1
ATOM 799 N N . THR A 1 98 ? 20.856 1.833 -1.849 1.00 59.69 98 THR A N 1
ATOM 800 C CA . THR A 1 98 ? 21.806 2.922 -2.079 1.00 59.69 98 THR A CA 1
ATOM 801 C C . THR A 1 98 ? 23.198 2.508 -1.583 1.00 59.69 98 THR A C 1
ATOM 803 O O . THR A 1 98 ? 23.365 2.068 -0.448 1.00 59.69 98 THR A O 1
ATOM 806 N N . GLY A 1 99 ? 24.207 2.594 -2.457 1.00 55.91 99 GLY A N 1
ATOM 807 C CA . GLY A 1 99 ? 25.603 2.277 -2.121 1.00 55.91 99 GLY A CA 1
ATOM 808 C C . GLY A 1 99 ? 26.078 0.843 -2.399 1.00 55.91 99 GLY A C 1
ATOM 809 O O . GLY A 1 99 ? 27.260 0.569 -2.196 1.00 55.91 99 GLY A O 1
ATOM 810 N N . HIS A 1 100 ? 25.234 -0.062 -2.909 1.00 54.47 100 HIS A N 1
ATOM 811 C CA . HIS A 1 100 ? 25.689 -1.387 -3.349 1.00 54.47 100 HIS A CA 1
ATOM 812 C C . HIS A 1 100 ? 25.986 -1.419 -4.863 1.00 54.47 100 HIS A C 1
ATOM 814 O O . HIS A 1 100 ? 25.098 -1.109 -5.661 1.00 54.47 100 HIS A O 1
ATOM 820 N N . PRO A 1 101 ? 27.210 -1.801 -5.293 1.00 49.34 101 PRO A N 1
ATOM 821 C CA . PRO A 1 101 ? 27.536 -1.921 -6.711 1.00 49.34 101 PRO A CA 1
ATOM 822 C C . PRO A 1 101 ? 26.693 -3.021 -7.360 1.00 49.34 101 PRO A C 1
ATOM 824 O O . PRO A 1 101 ? 26.431 -4.061 -6.750 1.00 49.34 101 PRO A O 1
ATOM 827 N N . SER A 1 102 ? 26.287 -2.798 -8.611 1.00 53.91 102 SER A N 1
ATOM 828 C CA . SER A 1 102 ? 25.536 -3.768 -9.403 1.00 53.91 102 SER A CA 1
ATOM 829 C C . SER A 1 102 ? 26.315 -5.079 -9.497 1.00 53.91 102 SER A C 1
ATOM 831 O O . SER A 1 102 ? 27.286 -5.177 -10.248 1.00 53.91 102 SER A O 1
ATOM 833 N N . ARG A 1 103 ? 25.878 -6.114 -8.780 1.00 47.94 103 ARG A N 1
ATOM 834 C CA . ARG A 1 103 ? 26.125 -7.469 -9.260 1.00 47.94 103 ARG A CA 1
ATOM 835 C C . ARG A 1 103 ? 25.103 -7.692 -10.356 1.00 47.94 103 ARG A C 1
ATOM 837 O O . ARG A 1 103 ? 23.907 -7.731 -10.077 1.00 47.94 103 ARG A O 1
ATOM 844 N N . SER A 1 104 ? 25.565 -7.784 -11.598 1.00 44.84 104 SER A N 1
ATOM 845 C CA . SER A 1 104 ? 24.782 -8.454 -12.623 1.00 44.84 104 SER A CA 1
ATOM 846 C C . SER A 1 104 ? 24.437 -9.829 -12.052 1.00 44.84 104 SER A C 1
ATOM 848 O O . SER A 1 104 ? 25.326 -10.663 -11.866 1.00 44.84 104 SER A O 1
ATOM 850 N N . CYS A 1 105 ? 23.173 -10.054 -11.697 1.00 46.16 105 CYS A N 1
ATOM 851 C CA . CYS A 1 105 ? 22.669 -11.416 -11.646 1.00 46.16 105 CYS A CA 1
ATOM 852 C C . CYS A 1 105 ? 22.645 -11.873 -13.103 1.00 46.16 105 CYS A C 1
ATOM 854 O O . CYS A 1 105 ? 21.647 -11.704 -13.794 1.00 46.16 105 CYS A O 1
ATOM 856 N N . ASN A 1 106 ? 23.810 -12.309 -13.583 1.00 39.66 106 ASN A N 1
ATOM 857 C CA . ASN A 1 106 ? 23.898 -13.121 -14.777 1.00 39.66 106 ASN A CA 1
ATOM 858 C C . ASN A 1 106 ? 23.241 -14.447 -14.393 1.00 39.66 106 ASN A C 1
ATOM 860 O O . ASN A 1 106 ? 23.775 -15.172 -13.551 1.00 39.66 106 ASN A O 1
ATOM 864 N N . GLU A 1 107 ? 22.049 -14.676 -14.933 1.00 37.25 107 GLU A N 1
ATOM 865 C CA . GLU A 1 107 ? 21.608 -16.026 -15.280 1.00 37.25 107 GLU A CA 1
ATOM 866 C C . GLU A 1 107 ? 22.442 -16.515 -16.473 1.00 37.25 107 GLU A C 1
ATOM 868 O O . GLU A 1 107 ? 22.750 -15.679 -17.359 1.00 37.25 107 GLU A O 1
#

Secondary structure (DSSP, 8-state):
-EE-S---STT--GGG--GGGGHHHHHHS---EEEEGGGTTT-HHHHHHHHHH-TTEEEE-TTS-GGGHHHHSTTGGGSGGGEE----TTT-TT---TT--------

Radius of gyration: 14.59 Å; chains: 1; bounding box: 43×30×30 Å

Organism: NCBI:txid1670455

pLDDT: mean 86.1, std 13.92, range [37.25, 97.75]

Sequence (107 aa):
MFHTGTSLGEGDRNKYGDPILLDDVIKDNNLTVVIAHAGRPLWWDLAFFLARSYPDIYLELSWFLPESLKSYISRLDQVLEKSIYGSDFPSYKEQRLTGHPSRSCNE